Protein AF-A0A7W1XDL6-F1 (afdb_monomer_lite)

InterPro domains:
  IPR010390 ABC-2 transporter-like [PF06182] (2-166)

Sequence (174 aa):
MGNLIITGQLDTYLVQPKPVLLHVLISRMSVSALGDFIFSLIVFLFFGQHTWIGIVKFAGALLLSMLIFVFFSVCIQSLAFYVGNVEGLVGQELIVTFATYPTDIFRGLTKVLLFTVLPAGFISYLPLGLLREVQPLFFGAALGVTALLVCGGTALFYHGLKRYGSGNMMGMRK

Organism: NCBI:txid1329516

Radius of gyration: 18.35 Å; chains: 1; bounding box: 46×40×54 Å

Structure (mmCIF, N/CA/C/O backbone):
data_AF-A0A7W1XDL6-F1
#
_entry.id   AF-A0A7W1XDL6-F1
#
loop_
_atom_site.group_PDB
_atom_site.id
_atom_site.type_symbol
_atom_site.label_atom_id
_atom_site.label_alt_id
_atom_site.label_comp_id
_atom_site.label_asym_id
_atom_site.label_entity_id
_atom_site.label_seq_id
_atom_site.pdbx_PDB_ins_code
_atom_site.Cartn_x
_atom_site.Cartn_y
_atom_site.Cartn_z
_atom_site.occupancy
_atom_site.B_iso_or_equiv
_atom_site.auth_seq_id
_atom_site.auth_comp_id
_atom_site.auth_asym_id
_atom_site.auth_atom_id
_atom_site.pdbx_PDB_model_num
ATOM 1 N N . MET A 1 1 ? -0.103 -1.740 13.871 1.00 83.38 1 MET A N 1
ATOM 2 C CA . MET A 1 1 ? -1.562 -1.499 13.834 1.00 83.38 1 MET A CA 1
ATOM 3 C C . MET A 1 1 ? -2.322 -2.520 14.669 1.00 83.38 1 MET A C 1
ATOM 5 O O . MET A 1 1 ? -3.026 -2.081 15.562 1.00 83.38 1 MET A O 1
ATOM 9 N N . GLY A 1 2 ? -2.154 -3.834 14.460 1.00 80.62 2 GLY A N 1
ATOM 10 C CA . GLY A 1 2 ? -2.894 -4.865 15.218 1.00 80.62 2 GLY A CA 1
ATOM 11 C C . GLY A 1 2 ? -2.831 -4.694 16.744 1.00 80.62 2 GLY A C 1
ATOM 12 O O . GLY A 1 2 ? -3.859 -4.649 17.406 1.00 80.62 2 GLY A O 1
ATOM 13 N N . ASN A 1 3 ? -1.637 -4.457 17.293 1.00 81.38 3 ASN A N 1
ATOM 14 C CA . ASN A 1 3 ? -1.452 -4.217 18.728 1.00 81.38 3 ASN A CA 1
ATOM 15 C C . ASN A 1 3 ? -2.185 -2.946 19.237 1.00 81.38 3 ASN A C 1
ATOM 17 O O . ASN A 1 3 ? -2.776 -2.978 20.309 1.00 81.38 3 ASN A O 1
ATOM 21 N N . LEU A 1 4 ? -2.280 -1.865 18.442 1.00 83.56 4 LEU A N 1
ATOM 22 C CA . LEU A 1 4 ? -3.059 -0.663 18.815 1.00 83.56 4 LEU A CA 1
ATOM 23 C C . LEU A 1 4 ? -4.559 -0.958 18.950 1.00 83.56 4 LEU A C 1
ATOM 25 O O . LEU A 1 4 ? -5.232 -0.352 19.776 1.00 83.56 4 LEU A O 1
ATOM 29 N N . ILE A 1 5 ? -5.075 -1.877 18.128 1.00 84.12 5 ILE A N 1
ATOM 30 C CA . ILE A 1 5 ? -6.472 -2.324 18.185 1.00 84.12 5 ILE A CA 1
ATOM 31 C C . ILE A 1 5 ? -6.697 -3.134 19.466 1.00 84.12 5 ILE A C 1
ATOM 33 O O . ILE A 1 5 ? -7.663 -2.899 20.182 1.00 84.12 5 ILE A O 1
ATOM 37 N N . ILE A 1 6 ? -5.785 -4.060 19.773 1.00 81.38 6 ILE A N 1
ATOM 38 C CA . ILE A 1 6 ? -5.888 -4.961 20.931 1.00 81.38 6 ILE A CA 1
ATOM 39 C C . ILE A 1 6 ? -5.747 -4.194 22.255 1.00 81.38 6 ILE A C 1
ATOM 41 O O . ILE A 1 6 ? -6.456 -4.483 23.213 1.00 81.38 6 ILE A O 1
ATOM 45 N N . THR A 1 7 ? -4.850 -3.208 22.311 1.00 81.31 7 THR A N 1
ATOM 46 C CA . THR A 1 7 ? -4.569 -2.409 23.520 1.00 81.31 7 THR A CA 1
ATOM 47 C C . THR A 1 7 ? -5.507 -1.218 23.711 1.00 81.31 7 THR A C 1
ATOM 49 O O . THR A 1 7 ? -5.362 -0.486 24.687 1.00 81.31 7 THR A O 1
ATOM 52 N N . GLY A 1 8 ? -6.445 -0.983 22.790 1.00 81.56 8 GLY A N 1
ATOM 53 C CA . GLY A 1 8 ? -7.373 0.150 22.855 1.00 81.56 8 GLY A CA 1
ATOM 54 C C . GLY A 1 8 ? -6.760 1.514 22.501 1.00 81.56 8 GLY A C 1
ATOM 55 O O . GLY A 1 8 ? -7.435 2.539 22.524 1.00 81.56 8 GLY A O 1
ATOM 56 N N . GLN A 1 9 ? -5.478 1.563 22.128 1.00 84.50 9 GLN A N 1
ATOM 57 C CA . GLN A 1 9 ? -4.775 2.810 21.796 1.00 84.50 9 GLN A CA 1
ATOM 58 C C . GLN A 1 9 ? -5.216 3.427 20.458 1.00 84.50 9 GLN A C 1
ATOM 60 O O . GLN A 1 9 ? -4.807 4.539 20.115 1.00 84.50 9 GLN A O 1
ATOM 65 N N . LEU A 1 10 ? -6.056 2.729 19.686 1.00 85.88 10 LEU A N 1
ATOM 66 C CA . LEU A 1 10 ? -6.641 3.269 18.461 1.00 85.88 10 LEU A CA 1
ATOM 67 C C . LEU A 1 10 ? -7.519 4.508 18.732 1.00 85.88 10 LEU A C 1
ATOM 69 O O . LEU A 1 10 ? -7.626 5.372 17.860 1.00 85.88 10 LEU A O 1
ATOM 73 N N . ASP A 1 11 ? -8.067 4.646 19.943 1.00 84.69 11 ASP A N 1
ATOM 74 C CA . ASP A 1 11 ? -8.919 5.770 20.358 1.00 84.69 11 ASP A CA 1
ATOM 75 C C . ASP A 1 11 ? -8.217 7.124 20.196 1.00 84.69 11 ASP A C 1
ATOM 77 O O . ASP A 1 11 ? -8.813 8.089 19.715 1.00 84.69 11 ASP A O 1
ATOM 81 N N . THR A 1 12 ? -6.914 7.192 20.484 1.00 85.44 12 THR A N 1
ATOM 82 C CA . THR A 1 12 ? -6.110 8.418 20.339 1.00 85.44 12 THR A CA 1
ATOM 83 C C . THR A 1 12 ? -6.060 8.922 18.893 1.00 85.44 12 THR A C 1
ATOM 85 O O . THR A 1 12 ? -5.932 10.125 18.647 1.00 85.44 12 THR A O 1
ATOM 88 N N . TYR A 1 13 ? -6.183 8.014 17.922 1.00 86.50 13 TYR A N 1
ATOM 89 C CA . TYR A 1 13 ? -6.205 8.350 16.501 1.00 86.50 13 TYR A CA 1
ATOM 90 C C . TYR A 1 13 ? -7.603 8.768 16.025 1.00 86.50 13 TYR A C 1
ATOM 92 O O . TYR A 1 13 ? -7.693 9.522 15.057 1.00 86.50 13 TYR A O 1
ATOM 100 N N . LEU A 1 14 ? -8.672 8.325 16.698 1.00 86.69 14 LEU A N 1
ATOM 101 C CA . LEU A 1 14 ? -10.064 8.621 16.330 1.00 86.69 14 LEU A CA 1
ATOM 102 C C . LEU A 1 14 ? -10.507 10.040 16.698 1.00 86.69 14 LEU A C 1
ATOM 104 O O . LEU A 1 14 ? -11.388 10.589 16.043 1.00 86.69 14 LEU A O 1
ATOM 108 N N . VAL A 1 15 ? -9.888 10.644 17.714 1.00 87.00 15 VAL A N 1
ATOM 109 C CA . VAL A 1 15 ? -10.205 12.014 18.162 1.00 87.00 15 VAL A CA 1
ATOM 110 C C . VAL A 1 15 ? -9.690 13.076 17.178 1.00 87.00 15 VAL A C 1
ATOM 112 O O . VAL A 1 15 ? -10.126 14.225 17.198 1.00 87.00 15 VAL A O 1
ATOM 115 N N . GLN A 1 16 ? -8.764 12.714 16.289 1.00 85.44 16 GLN A N 1
ATOM 116 C CA . GLN A 1 16 ? -8.181 13.651 15.334 1.00 85.44 16 GLN A CA 1
ATOM 117 C C . GLN A 1 16 ? -9.007 13.696 14.038 1.00 85.44 16 GLN A C 1
ATOM 119 O O . GLN A 1 16 ? -9.364 12.640 13.516 1.00 85.44 16 GLN A O 1
ATOM 124 N N . PRO A 1 17 ? -9.247 14.881 13.440 1.00 84.94 17 PRO A N 1
ATOM 125 C CA . PRO A 1 17 ? -10.014 15.029 12.200 1.00 84.94 17 PRO A CA 1
ATOM 126 C C . PRO A 1 17 ? -9.168 14.655 10.967 1.00 84.94 17 PRO A C 1
ATOM 128 O O . PRO A 1 17 ? -9.015 15.435 10.028 1.00 84.94 17 PRO A O 1
ATOM 131 N N . LYS A 1 18 ? -8.549 13.472 10.987 1.00 87.56 18 LYS A N 1
ATOM 132 C CA . LYS A 1 18 ? -7.678 12.949 9.929 1.00 87.56 18 LYS A CA 1
ATOM 133 C C . LYS A 1 18 ? -8.129 11.542 9.531 1.00 87.56 18 LYS A C 1
ATOM 135 O O . LYS A 1 18 ? -8.641 10.808 10.376 1.00 87.56 18 LYS A O 1
ATOM 140 N N . PRO A 1 19 ? -7.902 11.111 8.277 1.00 88.56 19 PRO A N 1
ATOM 141 C CA . PRO A 1 19 ? -8.164 9.733 7.880 1.00 88.56 19 PRO A CA 1
ATOM 142 C C . PRO A 1 19 ? -7.362 8.753 8.750 1.00 88.56 19 PRO A C 1
ATOM 144 O O . PRO A 1 19 ? -6.133 8.714 8.685 1.00 88.56 19 PRO A O 1
ATOM 147 N N . VAL A 1 20 ? -8.067 7.961 9.564 1.00 91.00 20 VAL A N 1
ATOM 148 C CA . VAL A 1 20 ? -7.472 7.116 10.616 1.00 91.00 20 VAL A CA 1
ATOM 149 C C . VAL A 1 20 ? -6.447 6.137 10.048 1.00 91.00 20 VAL A C 1
ATOM 151 O O . VAL A 1 20 ? -5.334 6.059 10.558 1.00 91.00 20 VAL A O 1
ATOM 154 N N . LEU A 1 21 ? -6.792 5.431 8.964 1.00 90.44 21 LEU A N 1
ATOM 155 C CA . LEU A 1 21 ? -5.913 4.429 8.357 1.00 90.44 21 LEU A CA 1
ATOM 156 C C . LEU A 1 21 ? -4.579 5.046 7.920 1.00 90.44 21 LEU A C 1
ATOM 158 O O . LEU A 1 21 ? -3.516 4.570 8.305 1.00 90.44 21 LEU A O 1
ATOM 162 N N . LEU A 1 22 ? -4.638 6.141 7.162 1.00 88.75 22 LEU A N 1
ATOM 163 C CA . LEU A 1 22 ? -3.450 6.840 6.676 1.00 88.75 22 LEU A CA 1
ATOM 164 C C . LEU A 1 22 ? -2.620 7.381 7.844 1.00 88.75 22 LEU A C 1
ATOM 166 O O . LEU A 1 22 ? -1.402 7.219 7.863 1.00 88.75 22 LEU A O 1
ATOM 170 N N . HIS A 1 23 ? -3.273 7.974 8.844 1.00 90.00 23 HIS A N 1
ATOM 171 C CA . HIS A 1 23 ? -2.583 8.521 10.005 1.00 90.00 23 HIS A CA 1
ATOM 172 C C . HIS A 1 23 ? -1.846 7.434 10.804 1.00 90.00 23 HIS A C 1
ATOM 174 O O . HIS A 1 23 ? -0.686 7.625 11.168 1.00 90.00 23 HIS A O 1
ATOM 180 N N . VAL A 1 24 ? -2.473 6.272 11.011 1.00 90.50 24 VAL A N 1
ATOM 181 C CA . VAL A 1 24 ? -1.843 5.121 11.677 1.00 90.50 24 VAL A CA 1
ATOM 182 C C . VAL A 1 24 ? -0.671 4.577 10.858 1.00 90.50 24 VAL A C 1
ATOM 184 O O . VAL A 1 24 ? 0.380 4.291 11.431 1.00 90.50 24 VAL A O 1
ATOM 187 N N . LEU A 1 25 ? -0.824 4.453 9.535 1.00 89.75 25 LEU A N 1
ATOM 188 C CA . LEU A 1 25 ? 0.237 3.963 8.650 1.00 89.75 25 LEU A CA 1
ATOM 189 C C . LEU A 1 25 ? 1.474 4.865 8.685 1.00 89.75 25 LEU A C 1
ATOM 191 O O . LEU A 1 25 ? 2.581 4.364 8.865 1.00 89.75 25 LEU A O 1
ATOM 195 N N . ILE A 1 26 ? 1.290 6.184 8.584 1.00 87.88 26 ILE A N 1
ATOM 196 C CA . ILE A 1 26 ? 2.399 7.147 8.645 1.00 87.88 26 ILE A CA 1
ATOM 197 C C . ILE A 1 26 ? 3.029 7.161 10.040 1.00 87.88 26 ILE A C 1
ATOM 199 O O . ILE A 1 26 ? 4.247 7.080 10.169 1.00 87.88 26 ILE A O 1
ATOM 203 N N . SER A 1 27 ? 2.210 7.215 11.095 1.00 87.00 27 SER A N 1
ATOM 204 C CA . SER A 1 27 ? 2.688 7.278 12.482 1.00 87.00 27 SER A CA 1
ATOM 205 C C . SER A 1 27 ? 3.491 6.045 12.904 1.00 87.00 27 SER A C 1
ATOM 207 O O . SER A 1 27 ? 4.255 6.123 13.865 1.00 87.00 27 SER A O 1
ATOM 209 N N . ARG A 1 28 ? 3.291 4.902 12.239 1.00 84.06 28 ARG A N 1
ATOM 210 C CA . ARG A 1 28 ? 3.940 3.624 12.566 1.00 84.06 28 ARG A CA 1
ATOM 211 C C . ARG A 1 28 ? 4.881 3.136 11.468 1.00 84.06 28 ARG A C 1
ATOM 213 O O . ARG A 1 28 ? 5.273 1.970 11.497 1.00 84.06 28 ARG A O 1
ATOM 220 N N . MET A 1 29 ? 5.242 3.998 10.523 1.00 84.19 29 MET A N 1
ATOM 221 C CA . MET A 1 29 ? 6.273 3.688 9.542 1.00 84.19 29 MET A CA 1
ATOM 222 C C . MET A 1 29 ? 7.609 3.468 10.265 1.00 84.19 29 MET A C 1
ATOM 224 O O . MET A 1 29 ? 8.001 4.267 11.116 1.00 84.19 29 MET A O 1
ATOM 228 N N . SER A 1 30 ? 8.289 2.360 9.968 1.00 83.56 30 SER A N 1
ATOM 229 C CA . SER A 1 30 ? 9.574 2.046 10.591 1.00 83.56 30 SER A CA 1
ATOM 230 C C . SER A 1 30 ? 10.709 2.841 9.942 1.00 83.56 30 SER A C 1
ATOM 232 O O . SER A 1 30 ? 10.663 3.173 8.757 1.00 83.56 30 SER A O 1
ATOM 234 N N . VAL A 1 31 ? 11.767 3.104 10.713 1.00 85.25 31 VAL A N 1
ATOM 235 C CA . VAL A 1 31 ? 12.995 3.731 10.193 1.00 85.25 31 VAL A CA 1
ATOM 236 C C . VAL A 1 31 ? 13.652 2.841 9.133 1.00 85.25 31 VAL A C 1
ATOM 238 O O . VAL A 1 31 ? 14.168 3.352 8.146 1.00 85.25 31 VAL A O 1
ATOM 241 N N . SER A 1 32 ? 13.559 1.514 9.287 1.00 84.12 32 SER A N 1
ATOM 242 C CA . SER A 1 32 ? 14.050 0.559 8.286 1.00 84.12 32 SER A CA 1
ATOM 243 C C . SER A 1 32 ? 13.346 0.730 6.942 1.00 84.12 32 SER A C 1
ATOM 245 O O . SER A 1 32 ? 14.022 0.836 5.930 1.00 84.12 32 SER A O 1
ATOM 247 N N . ALA A 1 33 ? 12.012 0.853 6.922 1.00 83.44 33 ALA A N 1
ATOM 248 C CA . ALA A 1 33 ? 11.262 1.022 5.675 1.00 83.44 33 ALA A CA 1
ATOM 249 C C . ALA A 1 33 ? 11.622 2.332 4.949 1.00 83.44 33 ALA A C 1
ATOM 251 O O . ALA A 1 33 ? 11.691 2.370 3.722 1.00 83.44 33 ALA A O 1
ATOM 252 N N . LEU A 1 34 ? 11.888 3.404 5.705 1.00 87.38 34 LEU A N 1
ATOM 253 C CA . LEU A 1 34 ? 12.446 4.641 5.148 1.00 87.38 34 LEU A CA 1
ATOM 254 C C . LEU A 1 34 ? 13.851 4.423 4.575 1.00 87.38 34 LEU A C 1
ATOM 256 O O . LEU A 1 34 ? 14.149 4.922 3.491 1.00 87.38 34 LEU A O 1
ATOM 260 N N . GLY A 1 35 ? 14.693 3.673 5.287 1.00 89.25 35 GLY A N 1
ATOM 261 C CA . GLY A 1 35 ? 16.023 3.279 4.833 1.00 89.25 35 GLY A CA 1
ATOM 262 C C . GLY A 1 35 ? 15.978 2.512 3.513 1.00 89.25 35 GLY A C 1
ATOM 263 O O . GLY A 1 35 ? 16.673 2.897 2.580 1.00 89.25 35 GLY A O 1
ATOM 264 N N . ASP A 1 36 ? 15.106 1.510 3.397 1.00 86.88 36 ASP A N 1
ATOM 265 C CA . ASP A 1 36 ? 14.934 0.702 2.182 1.00 86.88 36 ASP A CA 1
ATOM 266 C C . ASP A 1 36 ? 14.465 1.555 0.996 1.00 86.88 36 ASP A C 1
ATOM 268 O O . ASP A 1 36 ? 14.974 1.426 -0.120 1.00 86.88 36 ASP A O 1
ATOM 272 N N . PHE A 1 37 ? 13.535 2.485 1.238 1.00 89.44 37 PHE A N 1
ATOM 273 C CA . PHE A 1 37 ? 13.070 3.424 0.220 1.00 89.44 37 PHE A CA 1
ATOM 274 C C . PHE A 1 37 ? 14.204 4.332 -0.277 1.00 89.44 37 PHE A C 1
ATOM 276 O O . PHE A 1 37 ? 14.443 4.416 -1.484 1.00 89.44 37 PHE A O 1
ATOM 283 N N . ILE A 1 38 ? 14.944 4.970 0.636 1.00 92.69 38 ILE A N 1
ATOM 284 C CA . ILE A 1 38 ? 16.082 5.836 0.289 1.00 92.69 38 ILE A CA 1
ATOM 285 C C . ILE A 1 38 ? 17.175 5.027 -0.416 1.00 92.69 38 ILE A C 1
ATOM 287 O O . ILE A 1 38 ? 17.708 5.464 -1.436 1.00 92.69 38 ILE A O 1
ATOM 291 N N . PHE A 1 39 ? 17.481 3.831 0.084 1.00 90.56 39 PHE A N 1
ATOM 292 C CA . PHE A 1 39 ? 18.462 2.933 -0.511 1.00 90.56 39 PHE A CA 1
ATOM 293 C C . PHE A 1 39 ? 18.079 2.559 -1.946 1.00 90.56 39 PHE A C 1
ATOM 295 O O . PHE A 1 39 ? 18.916 2.647 -2.843 1.00 90.56 39 PHE A O 1
ATOM 302 N N . SER A 1 40 ? 16.806 2.237 -2.199 1.00 89.50 40 SER A N 1
ATOM 303 C CA . SER A 1 40 ? 16.321 1.946 -3.554 1.00 89.50 40 SER A CA 1
ATOM 304 C C . SER A 1 40 ? 16.508 3.131 -4.512 1.00 89.50 40 SER A C 1
ATOM 306 O O . SER A 1 40 ? 16.905 2.938 -5.663 1.00 89.50 40 SER A O 1
ATOM 308 N N . LEU A 1 41 ? 16.295 4.361 -4.029 1.00 92.38 41 LEU A N 1
ATOM 309 C CA . LEU A 1 41 ? 16.495 5.580 -4.809 1.00 92.38 41 LEU A CA 1
ATOM 310 C C . LEU A 1 41 ? 17.978 5.799 -5.133 1.00 92.38 41 LEU A C 1
ATOM 312 O O . LEU A 1 41 ? 18.310 6.131 -6.269 1.00 92.38 41 LEU A O 1
ATOM 316 N N . ILE A 1 42 ? 18.867 5.572 -4.162 1.00 94.00 42 ILE A N 1
ATOM 317 C CA . ILE A 1 42 ? 20.320 5.652 -4.359 1.00 94.00 42 ILE A CA 1
ATOM 318 C C . ILE A 1 42 ? 20.766 4.618 -5.397 1.00 94.00 42 ILE A C 1
ATOM 320 O O . ILE A 1 42 ? 21.459 4.967 -6.349 1.00 94.00 42 ILE A O 1
ATOM 324 N N . VAL A 1 43 ? 20.333 3.360 -5.272 1.00 91.12 43 VAL A N 1
ATOM 325 C CA . VAL A 1 43 ? 20.672 2.304 -6.241 1.00 91.12 43 VAL A CA 1
ATOM 326 C C . VAL A 1 43 ? 20.201 2.680 -7.647 1.00 91.12 43 VAL A C 1
ATOM 328 O O . VAL A 1 43 ? 20.964 2.542 -8.604 1.00 91.12 43 VAL A O 1
ATOM 331 N N . PHE A 1 44 ? 18.986 3.212 -7.789 1.00 89.88 44 PHE A N 1
ATOM 332 C CA . PHE A 1 44 ? 18.495 3.688 -9.082 1.00 89.88 44 PHE A CA 1
ATOM 333 C C . PHE A 1 44 ? 19.287 4.888 -9.615 1.00 89.88 44 PHE A C 1
ATOM 335 O O . PHE A 1 44 ? 19.503 4.983 -10.819 1.00 89.88 44 PHE A O 1
ATOM 342 N N . LEU A 1 45 ? 19.756 5.786 -8.748 1.00 92.19 45 LEU A N 1
ATOM 343 C CA . LEU A 1 45 ? 20.571 6.928 -9.159 1.00 92.19 45 LEU A CA 1
ATOM 344 C C . LEU A 1 45 ? 2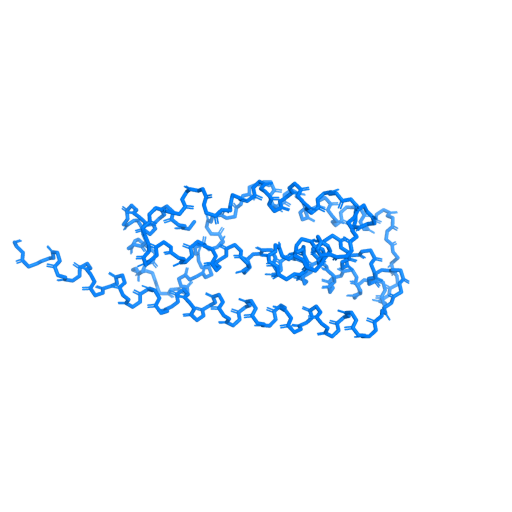1.928 6.502 -9.744 1.00 92.19 45 LEU A C 1
ATOM 346 O O . LEU A 1 45 ? 22.412 7.155 -10.658 1.00 92.19 45 LEU A O 1
ATOM 350 N N . PHE A 1 46 ? 22.532 5.426 -9.236 1.00 93.25 46 PHE A N 1
ATOM 351 C CA . PHE A 1 46 ? 23.838 4.954 -9.715 1.00 93.25 46 PHE A CA 1
ATOM 352 C C . PHE A 1 46 ? 23.751 3.939 -10.861 1.00 93.25 46 PHE A C 1
ATOM 354 O O . PHE A 1 46 ? 24.604 3.944 -11.745 1.00 93.25 46 PHE A O 1
ATOM 361 N N . PHE A 1 47 ? 22.750 3.055 -10.842 1.00 88.44 47 PHE A N 1
ATOM 362 C CA . PHE A 1 47 ? 22.666 1.904 -11.753 1.00 88.44 47 PHE A CA 1
ATOM 363 C C . PHE A 1 47 ? 21.412 1.903 -12.635 1.00 88.44 47 PHE A C 1
ATOM 365 O O . PHE A 1 47 ? 21.259 1.040 -13.501 1.00 88.44 47 PHE A O 1
ATOM 372 N N . GLY A 1 48 ? 20.481 2.824 -12.397 1.00 85.56 48 GLY A N 1
ATOM 373 C CA . GLY A 1 48 ? 19.208 2.886 -13.098 1.00 85.56 48 GLY A CA 1
ATOM 374 C C . GLY A 1 48 ? 19.308 3.501 -14.488 1.00 85.56 48 GLY A C 1
ATOM 375 O O . GLY A 1 48 ? 20.222 4.246 -14.831 1.00 85.56 48 GLY A O 1
ATOM 376 N N . GLN A 1 49 ? 18.304 3.216 -15.313 1.00 86.94 49 GLN A N 1
ATOM 377 C CA . GLN A 1 49 ? 18.183 3.833 -16.625 1.00 86.94 49 GLN A CA 1
ATOM 378 C C . GLN A 1 49 ? 17.546 5.226 -16.495 1.00 86.94 49 GLN A C 1
ATOM 380 O O . GLN A 1 49 ? 16.327 5.343 -16.369 1.00 86.94 49 GLN A O 1
ATOM 385 N N . HIS A 1 50 ? 18.342 6.292 -16.613 1.00 90.19 50 HIS A N 1
ATOM 386 C CA . HIS A 1 50 ? 17.886 7.691 -16.466 1.00 90.19 50 HIS A CA 1
ATOM 387 C C . HIS A 1 50 ? 17.073 8.254 -17.645 1.00 90.19 50 HIS A C 1
ATOM 389 O O . HIS A 1 50 ? 16.857 9.458 -17.754 1.00 90.19 50 HIS A O 1
ATOM 395 N N . THR A 1 51 ? 16.600 7.396 -18.545 1.00 92.31 51 THR A N 1
ATOM 396 C CA . THR A 1 51 ? 15.620 7.803 -19.560 1.00 92.31 51 THR A CA 1
ATOM 397 C C . THR A 1 51 ? 14.262 8.070 -18.910 1.00 92.31 51 THR A C 1
ATOM 399 O O . THR A 1 51 ? 13.923 7.436 -17.912 1.00 92.31 51 THR A O 1
ATOM 402 N N . TRP A 1 52 ? 13.440 8.935 -19.514 1.00 90.38 52 TRP A N 1
ATOM 403 C CA . TRP A 1 52 ? 12.080 9.213 -19.029 1.00 90.38 52 TRP A CA 1
ATOM 404 C C . TRP A 1 52 ? 11.260 7.931 -18.798 1.00 90.38 52 TRP A C 1
ATOM 406 O O . TRP A 1 52 ? 10.651 7.752 -17.748 1.00 90.38 52 TRP A O 1
ATOM 416 N N . ILE A 1 53 ? 11.325 6.987 -19.743 1.00 89.31 53 ILE A N 1
ATOM 417 C CA . ILE A 1 53 ? 10.656 5.683 -19.629 1.00 89.31 53 ILE A CA 1
ATOM 418 C C . ILE A 1 53 ? 11.219 4.852 -18.468 1.00 89.31 53 ILE A C 1
ATOM 420 O O . ILE A 1 53 ? 10.450 4.233 -17.736 1.00 89.31 53 ILE A O 1
ATOM 424 N N . GLY A 1 54 ? 12.541 4.834 -18.283 1.00 88.25 54 GLY A N 1
ATOM 425 C CA . GLY A 1 54 ? 13.192 4.110 -17.186 1.00 88.25 54 GLY A CA 1
ATOM 426 C C . GLY A 1 54 ? 12.780 4.633 -15.808 1.00 88.25 54 GLY A C 1
ATOM 427 O O . GLY A 1 54 ? 12.464 3.841 -14.922 1.00 88.25 54 GLY A O 1
ATOM 428 N N . ILE A 1 55 ? 12.678 5.957 -15.659 1.00 90.75 55 ILE A N 1
ATOM 429 C CA . ILE A 1 55 ? 12.209 6.610 -14.428 1.00 90.75 55 ILE A CA 1
ATOM 430 C C . ILE A 1 55 ? 10.750 6.246 -14.139 1.00 90.75 55 ILE A C 1
ATOM 432 O O . ILE A 1 55 ? 10.429 5.857 -13.017 1.00 90.75 55 ILE A O 1
ATOM 436 N N . VAL A 1 56 ? 9.868 6.315 -15.142 1.00 90.31 56 VAL A N 1
ATOM 437 C CA . VAL A 1 56 ? 8.449 5.951 -14.979 1.00 90.31 56 VAL A CA 1
ATOM 438 C C . VAL A 1 56 ? 8.296 4.476 -14.597 1.00 90.31 56 VAL A C 1
ATOM 440 O O . VAL A 1 56 ? 7.521 4.156 -13.695 1.00 90.31 56 VAL A O 1
ATOM 443 N N . LYS A 1 57 ? 9.061 3.575 -15.228 1.00 88.69 57 LYS A N 1
ATOM 444 C CA . LYS A 1 57 ? 9.077 2.144 -14.883 1.00 88.69 57 LYS A CA 1
ATOM 445 C C . LYS A 1 57 ? 9.534 1.913 -13.446 1.00 88.69 57 LYS A C 1
ATOM 447 O O . LYS A 1 57 ? 8.881 1.164 -12.724 1.00 88.69 57 LYS A O 1
ATOM 452 N N . PHE A 1 58 ? 10.621 2.564 -13.032 1.00 89.50 58 PHE A N 1
ATOM 453 C CA . PHE A 1 58 ? 11.141 2.460 -11.671 1.00 89.50 58 PHE A CA 1
ATOM 454 C C . PHE A 1 58 ? 10.130 2.969 -10.642 1.00 89.50 58 PHE A C 1
ATOM 456 O O . PHE A 1 58 ? 9.787 2.241 -9.714 1.00 89.50 58 PHE A O 1
ATOM 463 N N . ALA A 1 59 ? 9.597 4.177 -10.842 1.00 90.38 59 ALA A N 1
ATOM 464 C CA . ALA A 1 59 ? 8.612 4.772 -9.947 1.00 90.38 59 ALA A CA 1
ATOM 465 C C . ALA A 1 59 ? 7.343 3.912 -9.844 1.00 90.38 59 ALA A C 1
ATOM 467 O O . ALA A 1 59 ? 6.846 3.673 -8.744 1.00 90.38 59 ALA A O 1
ATOM 468 N N . GLY A 1 60 ? 6.847 3.397 -10.975 1.00 90.06 60 GLY A N 1
ATOM 469 C CA . GLY A 1 60 ? 5.691 2.504 -11.007 1.00 90.06 60 GLY A CA 1
ATOM 470 C C . GLY A 1 60 ? 5.945 1.187 -10.276 1.00 90.06 60 GLY A C 1
ATOM 471 O O . GLY A 1 60 ? 5.114 0.763 -9.476 1.00 90.06 60 GLY A O 1
ATOM 472 N N . ALA A 1 61 ? 7.100 0.560 -10.499 1.00 87.81 61 ALA A N 1
ATOM 473 C CA . ALA A 1 61 ? 7.445 -0.688 -9.829 1.00 87.81 61 ALA A CA 1
ATOM 474 C C . ALA A 1 61 ? 7.622 -0.505 -8.315 1.00 87.81 61 ALA A C 1
ATOM 476 O O . ALA A 1 61 ? 7.090 -1.295 -7.538 1.00 87.81 61 ALA A O 1
ATOM 477 N N . LEU A 1 62 ? 8.309 0.565 -7.902 1.00 89.44 62 LEU A N 1
ATOM 478 C CA . LEU A 1 62 ? 8.509 0.912 -6.497 1.00 89.44 62 LEU A CA 1
ATOM 479 C C . LEU A 1 62 ? 7.168 1.148 -5.790 1.00 89.44 62 LEU A C 1
ATOM 481 O O . LEU A 1 62 ? 6.914 0.578 -4.729 1.00 89.44 62 LEU A O 1
ATOM 485 N N . LEU A 1 63 ? 6.285 1.938 -6.408 1.00 90.38 63 LEU A N 1
ATOM 486 C CA . LEU A 1 63 ? 4.967 2.255 -5.865 1.00 90.38 63 LEU A CA 1
ATOM 487 C C . LEU A 1 63 ? 4.080 1.011 -5.752 1.00 90.38 63 LEU A C 1
ATOM 489 O O . LEU A 1 63 ? 3.449 0.805 -4.718 1.00 90.38 63 LEU A O 1
ATOM 493 N N . LEU A 1 64 ? 4.041 0.162 -6.780 1.00 89.69 64 LEU A N 1
ATOM 494 C CA . LEU A 1 64 ? 3.231 -1.057 -6.761 1.00 89.69 64 LEU A CA 1
ATOM 495 C C . LEU A 1 64 ? 3.731 -2.057 -5.712 1.00 89.69 64 LEU A C 1
ATOM 497 O O . LEU A 1 64 ? 2.927 -2.537 -4.914 1.00 89.69 64 LEU A O 1
ATOM 501 N N . SER A 1 65 ? 5.040 -2.321 -5.647 1.00 87.44 65 SER A N 1
ATOM 502 C CA . SER A 1 65 ? 5.607 -3.201 -4.616 1.00 87.44 65 SER A CA 1
ATOM 503 C C . SER A 1 65 ? 5.331 -2.671 -3.205 1.00 87.44 65 SER A C 1
ATOM 505 O O . SER A 1 65 ? 4.926 -3.440 -2.330 1.00 87.44 65 SER A O 1
ATOM 507 N N . MET A 1 66 ? 5.468 -1.356 -2.994 1.00 88.19 66 MET A N 1
ATOM 508 C CA . MET A 1 66 ? 5.147 -0.711 -1.718 1.00 88.19 66 MET A CA 1
ATOM 509 C C . MET A 1 66 ? 3.665 -0.878 -1.355 1.00 88.19 66 MET A C 1
ATOM 511 O O . MET A 1 66 ? 3.353 -1.289 -0.236 1.00 88.19 66 MET A O 1
ATOM 515 N N . LEU A 1 67 ? 2.744 -0.592 -2.282 1.00 90.81 67 LEU A N 1
ATOM 516 C CA . LEU A 1 67 ? 1.305 -0.703 -2.031 1.00 90.81 67 LEU A CA 1
ATOM 517 C C . LEU A 1 67 ? 0.887 -2.139 -1.716 1.00 90.81 67 LEU A C 1
ATOM 519 O O . LEU A 1 67 ? 0.142 -2.348 -0.759 1.00 90.81 67 LEU A O 1
ATOM 523 N N . ILE A 1 68 ? 1.384 -3.120 -2.473 1.00 88.38 68 ILE A N 1
ATOM 524 C CA . ILE A 1 68 ? 1.102 -4.539 -2.228 1.00 88.38 68 ILE A CA 1
ATOM 525 C C . ILE A 1 68 ? 1.549 -4.922 -0.814 1.00 88.38 68 ILE A C 1
ATOM 527 O O . ILE A 1 68 ? 0.751 -5.467 -0.050 1.00 88.38 68 ILE A O 1
ATOM 531 N N . PHE A 1 69 ? 2.785 -4.588 -0.432 1.00 85.62 69 PHE A N 1
ATOM 532 C CA . PHE A 1 69 ? 3.321 -4.917 0.890 1.00 85.62 69 PHE A CA 1
ATOM 533 C C . PHE A 1 69 ? 2.528 -4.257 2.031 1.00 85.62 69 PHE A C 1
ATOM 535 O O . PHE A 1 69 ? 2.137 -4.919 3.002 1.00 85.62 69 PHE A O 1
ATOM 542 N N . VAL A 1 70 ? 2.256 -2.954 1.908 1.00 89.06 70 VAL A N 1
ATOM 543 C CA . VAL A 1 70 ? 1.540 -2.180 2.931 1.00 89.06 70 VAL A CA 1
ATOM 544 C C . VAL A 1 70 ? 0.107 -2.679 3.079 1.00 89.06 70 VAL A C 1
ATOM 546 O O . VAL A 1 70 ? -0.319 -2.975 4.195 1.00 89.06 70 VAL A O 1
ATOM 549 N N . PHE A 1 71 ? -0.646 -2.815 1.988 1.00 90.44 71 PHE A N 1
ATOM 550 C CA . PHE A 1 71 ? -2.062 -3.174 2.078 1.00 90.44 71 PHE A CA 1
ATOM 551 C C . PHE A 1 71 ? -2.301 -4.648 2.392 1.00 90.44 71 PHE A C 1
ATOM 553 O O . PHE A 1 71 ? -3.278 -4.966 3.072 1.00 90.44 71 PHE A O 1
ATOM 560 N N . PHE A 1 72 ? -1.384 -5.540 2.018 1.00 87.75 72 PHE A N 1
ATOM 561 C CA . PHE A 1 72 ? -1.393 -6.903 2.542 1.00 87.75 72 PHE A CA 1
ATOM 562 C C . PHE A 1 72 ? -1.203 -6.915 4.068 1.00 87.75 72 PHE A C 1
ATOM 564 O O . PHE A 1 72 ? -1.988 -7.531 4.794 1.00 87.75 72 PHE A O 1
ATOM 571 N N . SER A 1 73 ? -0.241 -6.136 4.576 1.00 85.69 73 SER A N 1
ATOM 572 C CA . SER A 1 73 ? -0.030 -5.966 6.021 1.00 85.69 73 SER A CA 1
ATOM 573 C C . SER A 1 73 ? -1.245 -5.349 6.727 1.00 85.69 73 SER A C 1
ATOM 575 O O . SER A 1 73 ? -1.551 -5.731 7.858 1.00 85.69 73 SER A O 1
ATOM 577 N N . VAL A 1 74 ? -1.951 -4.411 6.081 1.00 90.06 74 VAL A N 1
ATOM 578 C CA . VAL A 1 74 ? -3.205 -3.824 6.591 1.00 90.06 74 VAL A CA 1
ATOM 579 C C . VAL A 1 74 ? -4.298 -4.878 6.692 1.00 90.06 74 VAL A C 1
ATOM 581 O O . VAL A 1 74 ? -4.996 -4.902 7.706 1.00 90.06 74 VAL A O 1
ATOM 584 N N . CYS A 1 75 ? -4.436 -5.753 5.692 1.00 89.06 75 CYS A N 1
ATOM 585 C CA . CYS A 1 75 ? -5.419 -6.834 5.715 1.00 89.06 75 CYS A CA 1
ATOM 586 C C . CYS A 1 75 ? -5.202 -7.728 6.940 1.00 89.06 75 CYS A C 1
ATOM 588 O O . CYS A 1 75 ? -6.101 -7.842 7.771 1.00 89.06 75 CYS A O 1
ATOM 590 N N . ILE A 1 76 ? -3.988 -8.267 7.106 1.00 85.25 76 ILE A N 1
ATOM 591 C CA . ILE A 1 76 ? -3.637 -9.147 8.235 1.00 85.25 76 ILE A CA 1
ATOM 592 C C . ILE A 1 76 ? -3.872 -8.441 9.572 1.00 85.25 76 ILE A C 1
ATOM 594 O O . ILE A 1 76 ? -4.523 -8.976 10.464 1.00 85.25 76 ILE A O 1
ATOM 598 N N . GLN A 1 77 ? -3.384 -7.210 9.723 1.00 86.00 77 GLN A N 1
ATOM 599 C CA . GLN A 1 77 ? -3.496 -6.497 10.995 1.00 86.00 77 GLN A CA 1
ATOM 600 C C . GLN A 1 77 ? -4.930 -6.058 11.315 1.00 86.00 77 GLN A C 1
ATOM 602 O O . GLN A 1 77 ? -5.259 -5.896 12.488 1.00 86.00 77 GLN A O 1
ATOM 607 N N . SER A 1 78 ? -5.791 -5.894 10.308 1.00 88.81 78 SER A N 1
ATOM 608 C CA . SER A 1 78 ? -7.211 -5.580 10.507 1.00 88.81 78 SER A CA 1
ATOM 609 C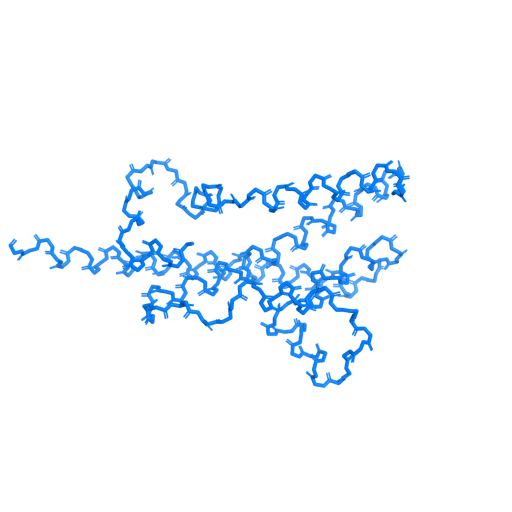 C . SER A 1 78 ? -8.020 -6.794 10.980 1.00 88.81 78 SER A C 1
ATOM 611 O O . SER A 1 78 ? -9.098 -6.610 11.542 1.00 88.81 78 SER A O 1
ATOM 613 N N . LEU A 1 79 ? -7.508 -8.029 10.854 1.00 86.06 79 LEU A N 1
ATOM 614 C CA . LEU A 1 79 ? -8.139 -9.201 11.485 1.00 86.06 79 LEU A CA 1
ATOM 615 C C . LEU A 1 79 ? -8.172 -9.082 13.017 1.00 86.06 79 LEU A C 1
ATOM 617 O O . LEU A 1 79 ? -9.027 -9.706 13.649 1.00 86.06 79 LEU A O 1
ATOM 621 N N . ALA A 1 80 ? -7.321 -8.235 13.610 1.00 86.38 80 ALA A N 1
ATOM 622 C CA . ALA A 1 80 ? -7.320 -7.967 15.047 1.00 86.38 80 ALA A CA 1
ATOM 623 C C . ALA A 1 80 ? -8.677 -7.459 15.556 1.00 86.38 80 ALA A C 1
ATOM 625 O O . ALA A 1 80 ? -9.059 -7.756 16.683 1.00 86.38 80 ALA A O 1
ATOM 626 N N . PHE A 1 81 ? -9.453 -6.772 14.705 1.00 85.19 81 PHE A N 1
ATOM 627 C CA . PHE A 1 81 ? -10.813 -6.334 15.033 1.00 85.19 81 PHE A CA 1
ATOM 628 C C . PHE A 1 81 ? -11.802 -7.488 15.275 1.00 85.19 81 PHE A C 1
ATOM 630 O O . PHE A 1 81 ? -12.856 -7.272 15.872 1.00 85.19 81 PHE A O 1
ATOM 637 N N . TYR A 1 82 ? -11.502 -8.695 14.786 1.00 83.62 82 TYR A N 1
ATOM 638 C CA . TYR A 1 82 ? -12.417 -9.841 14.805 1.00 83.62 82 TYR A CA 1
ATOM 639 C C . TYR A 1 82 ? -11.923 -10.963 15.713 1.00 83.62 82 TYR A C 1
ATOM 641 O O . TYR A 1 82 ? -12.719 -11.526 16.461 1.00 83.62 82 TYR A O 1
ATOM 649 N N . VAL A 1 83 ? -10.633 -11.294 15.623 1.00 79.81 83 VAL A N 1
ATOM 650 C CA . VAL A 1 83 ? -10.032 -12.465 16.284 1.00 79.81 83 VAL A CA 1
ATOM 651 C C . VAL A 1 83 ? -9.243 -12.068 17.542 1.00 79.81 83 VAL A C 1
ATOM 653 O O . VAL A 1 83 ? -8.926 -12.918 18.367 1.00 79.81 83 VAL A O 1
ATOM 656 N N . GLY A 1 84 ? -8.966 -10.774 17.743 1.00 76.19 84 GLY A N 1
ATOM 657 C CA . GLY A 1 84 ? -8.155 -10.292 18.860 1.00 76.19 84 GLY A CA 1
ATOM 658 C C . GLY A 1 84 ? -6.665 -10.392 18.548 1.00 76.19 84 GLY A C 1
ATOM 659 O O . GLY A 1 84 ? -6.183 -9.688 17.661 1.00 76.19 84 GLY A O 1
ATOM 660 N N . ASN A 1 85 ? -5.920 -11.226 19.282 1.00 70.81 85 ASN A N 1
ATOM 661 C CA . ASN A 1 85 ? -4.471 -11.293 19.111 1.00 70.81 85 ASN A CA 1
ATOM 662 C C . ASN A 1 85 ? -4.085 -11.855 17.732 1.00 70.81 85 ASN A C 1
ATOM 664 O O . ASN A 1 85 ? -4.322 -13.022 17.433 1.00 70.81 85 ASN A O 1
ATOM 668 N N . VAL A 1 86 ? -3.478 -11.004 16.904 1.00 69.00 86 VAL A N 1
ATOM 669 C CA . VAL A 1 86 ? -2.925 -11.360 15.588 1.00 69.00 86 VAL A CA 1
ATOM 670 C C . VAL A 1 86 ? -1.400 -11.467 15.597 1.00 69.00 86 VAL A C 1
ATOM 672 O O . VAL A 1 86 ? -0.798 -11.675 14.543 1.00 69.00 86 VAL A O 1
ATOM 675 N N . GLU A 1 87 ? -0.754 -11.330 16.758 1.00 62.75 87 GLU A N 1
ATOM 676 C CA . GLU A 1 87 ? 0.674 -11.602 16.916 1.00 62.75 87 GLU A CA 1
ATOM 677 C C . GLU A 1 87 ? 0.924 -13.087 16.595 1.00 62.75 87 GLU A C 1
ATOM 679 O O . GLU A 1 87 ? 0.568 -13.978 17.360 1.00 62.75 87 GLU A O 1
ATOM 684 N N . GLY A 1 88 ? 1.468 -13.354 15.400 1.00 57.19 88 GLY A N 1
ATOM 685 C CA . GLY A 1 88 ? 1.760 -14.703 14.894 1.00 57.19 88 GLY A CA 1
ATOM 686 C C . GLY A 1 88 ? 0.969 -15.139 13.652 1.00 57.19 88 GLY A C 1
ATOM 687 O O . GLY A 1 88 ? 1.350 -16.120 13.017 1.00 57.19 88 GLY A O 1
ATOM 688 N N . LEU A 1 89 ? -0.070 -14.405 13.233 1.00 60.28 89 LEU A N 1
ATOM 689 C CA . LEU A 1 89 ? -0.947 -14.749 12.094 1.00 60.28 89 LEU A CA 1
ATOM 690 C C . LEU A 1 89 ? -0.334 -14.413 10.709 1.00 60.28 89 LEU A C 1
ATOM 692 O O . LEU A 1 89 ? -1.032 -13.942 9.822 1.00 60.28 89 LEU A O 1
ATOM 696 N N . VAL A 1 90 ? 0.959 -14.719 10.510 1.00 58.56 90 VAL A N 1
ATOM 697 C CA . VAL A 1 90 ? 1.889 -14.224 9.461 1.00 58.56 90 VAL A CA 1
ATOM 698 C C . VAL A 1 90 ? 2.618 -12.957 9.921 1.00 58.56 90 VAL A C 1
ATOM 700 O O . VAL A 1 90 ? 2.145 -11.834 9.764 1.00 58.56 90 VAL A O 1
ATOM 703 N N . GLY A 1 91 ? 3.798 -13.142 10.522 1.00 63.47 91 GLY A N 1
ATOM 704 C CA . GLY A 1 91 ? 4.688 -12.037 10.882 1.00 63.47 91 GLY A CA 1
ATOM 705 C C . GLY A 1 91 ? 5.243 -11.339 9.639 1.00 63.47 91 GLY A C 1
ATOM 706 O O . GLY A 1 91 ? 5.490 -11.991 8.624 1.00 63.47 91 GLY A O 1
ATOM 707 N N . GLN A 1 92 ? 5.478 -10.025 9.727 1.00 65.50 92 GLN A N 1
ATOM 708 C CA . GLN A 1 92 ? 6.145 -9.255 8.664 1.00 65.50 92 GLN A CA 1
ATOM 709 C C . GLN A 1 92 ? 7.455 -9.925 8.216 1.00 65.50 92 GLN A C 1
ATOM 711 O O . GLN A 1 92 ? 7.736 -9.987 7.023 1.00 65.50 92 GLN A O 1
ATOM 716 N N . GLU A 1 93 ? 8.168 -10.539 9.160 1.00 68.12 93 GLU A N 1
ATOM 717 C CA . GLU A 1 93 ? 9.378 -11.337 8.940 1.00 68.12 93 GLU A CA 1
ATOM 718 C C . GLU A 1 93 ? 9.195 -12.476 7.928 1.00 68.12 93 GLU A C 1
ATOM 720 O O . GLU A 1 93 ? 10.074 -12.718 7.103 1.00 68.12 93 GLU A O 1
ATOM 725 N N . LEU A 1 94 ? 8.047 -13.166 7.934 1.00 69.12 94 LEU A N 1
ATOM 726 C CA . LEU A 1 94 ? 7.789 -14.272 7.008 1.00 69.12 94 LEU A CA 1
ATOM 727 C C . LEU A 1 94 ? 7.670 -13.751 5.569 1.00 69.12 94 LEU A C 1
ATOM 729 O O . LEU A 1 94 ? 8.232 -14.334 4.645 1.00 69.12 94 LEU A O 1
ATOM 733 N N . ILE A 1 95 ? 6.984 -12.619 5.387 1.00 70.44 95 ILE A N 1
ATOM 734 C CA . ILE A 1 95 ? 6.821 -11.963 4.083 1.00 70.44 95 ILE A CA 1
ATOM 735 C C . ILE A 1 95 ? 8.178 -11.487 3.566 1.00 70.44 95 ILE A C 1
ATOM 737 O O . ILE A 1 95 ? 8.520 -11.766 2.419 1.00 70.44 95 ILE A O 1
ATOM 741 N N . VAL A 1 96 ? 8.960 -10.810 4.413 1.00 69.56 96 VAL A N 1
ATOM 742 C CA . VAL A 1 96 ? 10.301 -10.312 4.066 1.00 69.56 96 VAL A CA 1
ATOM 743 C C . VAL A 1 96 ? 11.232 -11.469 3.702 1.00 69.56 96 VAL A C 1
ATOM 745 O O . VAL A 1 96 ? 11.919 -11.410 2.681 1.00 69.56 96 VAL A O 1
ATOM 748 N N . THR A 1 97 ? 11.194 -12.559 4.470 1.00 71.38 97 THR A N 1
ATOM 749 C CA . THR A 1 97 ? 11.975 -13.769 4.188 1.00 71.38 97 THR A CA 1
ATOM 750 C C . THR A 1 97 ? 11.643 -14.306 2.799 1.00 71.38 97 THR A C 1
ATOM 752 O O . THR A 1 97 ? 12.530 -14.420 1.956 1.00 71.38 97 THR A O 1
ATOM 755 N N . PHE A 1 98 ? 10.366 -14.567 2.510 1.00 70.25 98 PHE A N 1
ATOM 756 C CA . PHE A 1 98 ? 9.957 -15.098 1.208 1.00 70.25 98 PHE A CA 1
ATOM 757 C C . PHE A 1 98 ? 10.172 -14.121 0.048 1.00 70.25 98 PHE A C 1
ATOM 759 O O . PHE A 1 98 ? 10.434 -14.571 -1.066 1.00 70.25 98 PHE A O 1
ATOM 766 N N . ALA A 1 99 ? 10.103 -12.812 0.292 1.00 70.56 99 ALA A N 1
ATOM 767 C CA . ALA A 1 99 ? 10.378 -11.796 -0.719 1.00 70.56 99 ALA A CA 1
ATOM 768 C C . ALA A 1 99 ? 11.880 -11.671 -1.043 1.00 70.56 99 ALA A C 1
ATOM 770 O O . ALA A 1 99 ? 12.248 -11.239 -2.133 1.00 70.56 99 ALA A O 1
ATOM 771 N N . THR A 1 100 ? 12.770 -12.071 -0.136 1.00 72.12 100 THR A N 1
ATOM 772 C CA . THR A 1 100 ? 14.220 -11.997 -0.379 1.00 72.12 100 THR A CA 1
ATOM 773 C C . THR A 1 100 ? 14.735 -13.204 -1.175 1.00 72.12 100 THR A C 1
ATOM 775 O O . THR A 1 100 ? 15.793 -13.138 -1.800 1.00 72.12 100 THR A O 1
ATOM 778 N N . TYR A 1 101 ? 13.979 -14.307 -1.212 1.00 65.75 101 TYR A N 1
ATOM 779 C CA . TYR A 1 101 ? 14.352 -15.491 -1.982 1.00 65.75 101 TYR A CA 1
ATOM 780 C C . TYR A 1 101 ? 14.019 -15.352 -3.481 1.00 65.75 101 TYR A C 1
ATOM 782 O O . TYR A 1 101 ? 12.920 -14.915 -3.836 1.00 65.75 101 TYR A O 1
ATOM 790 N N . PRO A 1 102 ? 14.928 -15.769 -4.388 1.00 60.78 102 PRO A N 1
ATOM 791 C CA . PRO A 1 102 ? 14.700 -15.665 -5.824 1.00 60.78 102 PRO A CA 1
ATOM 792 C C . PRO A 1 102 ? 13.473 -16.472 -6.253 1.00 60.78 102 PRO A C 1
ATOM 794 O O . PRO A 1 102 ? 13.329 -17.642 -5.923 1.00 60.78 102 PRO A O 1
ATOM 797 N N . THR A 1 103 ? 12.585 -15.874 -7.044 1.00 64.25 103 THR A N 1
ATOM 798 C CA . THR A 1 103 ? 11.324 -16.540 -7.427 1.00 64.25 103 THR A CA 1
ATOM 799 C C . THR A 1 103 ? 11.515 -17.844 -8.220 1.00 64.25 103 THR A C 1
ATOM 801 O O . THR A 1 103 ? 10.622 -18.692 -8.220 1.00 64.25 103 THR A O 1
ATOM 804 N N . ASP A 1 104 ? 12.686 -18.042 -8.835 1.00 63.94 104 ASP A N 1
ATOM 805 C CA . ASP A 1 104 ? 13.041 -19.228 -9.626 1.00 63.94 104 ASP A CA 1
ATOM 806 C C . ASP A 1 104 ? 13.237 -20.508 -8.799 1.00 63.94 104 ASP A C 1
ATOM 808 O O . ASP A 1 104 ? 13.136 -21.610 -9.348 1.00 63.94 104 ASP A O 1
ATOM 812 N N . ILE A 1 105 ? 13.462 -20.400 -7.481 1.00 65.19 105 ILE A N 1
ATOM 813 C CA . ILE A 1 105 ? 13.530 -21.588 -6.611 1.00 65.19 105 ILE A CA 1
ATOM 814 C C . ILE A 1 105 ? 12.146 -22.188 -6.319 1.00 65.19 105 ILE A C 1
ATOM 816 O O . ILE A 1 105 ? 12.051 -23.338 -5.889 1.00 65.19 105 ILE A O 1
ATOM 820 N N . PHE A 1 106 ? 11.060 -21.459 -6.597 1.00 64.50 106 PHE A N 1
ATOM 821 C CA . PHE A 1 106 ? 9.697 -21.918 -6.337 1.00 64.50 106 PHE A CA 1
ATOM 822 C C . PHE A 1 106 ? 9.049 -22.495 -7.606 1.00 64.50 106 PHE A C 1
ATOM 824 O O . PHE A 1 106 ? 8.980 -21.845 -8.651 1.00 64.50 106 PHE A O 1
ATOM 831 N N . ARG A 1 107 ? 8.538 -23.733 -7.526 1.00 70.19 107 ARG A N 1
ATOM 832 C CA . ARG A 1 107 ? 7.941 -24.474 -8.655 1.00 70.19 107 ARG A CA 1
ATOM 833 C C . ARG A 1 107 ? 6.522 -24.955 -8.337 1.00 70.19 107 ARG A C 1
ATOM 835 O O . ARG A 1 107 ? 6.244 -25.422 -7.236 1.00 70.19 107 ARG A O 1
ATOM 842 N N . GLY A 1 108 ? 5.630 -24.891 -9.329 1.00 75.06 108 GLY A N 1
ATOM 843 C CA . GLY A 1 108 ? 4.269 -25.434 -9.239 1.00 75.06 108 GLY A CA 1
ATOM 844 C C . GLY A 1 108 ? 3.423 -24.773 -8.143 1.00 75.06 108 GLY A C 1
ATOM 845 O O . GLY A 1 108 ? 3.238 -23.557 -8.144 1.00 75.06 108 GLY A O 1
ATOM 846 N N . LEU A 1 109 ? 2.922 -25.581 -7.204 1.00 67.81 109 LEU A N 1
ATOM 847 C CA . LEU A 1 109 ? 2.040 -25.163 -6.104 1.00 67.81 109 LEU A CA 1
ATOM 848 C C . LEU A 1 109 ? 2.654 -24.089 -5.194 1.00 67.81 109 LEU A C 1
ATOM 850 O O . LEU A 1 109 ? 1.950 -23.169 -4.787 1.00 67.81 109 LEU A O 1
ATOM 854 N N . THR A 1 110 ? 3.959 -24.153 -4.911 1.00 65.19 110 THR A N 1
ATOM 855 C CA . THR A 1 110 ? 4.624 -23.154 -4.052 1.00 65.19 110 THR A CA 1
ATOM 856 C C . THR A 1 110 ? 4.683 -21.784 -4.718 1.00 65.19 110 THR A C 1
ATOM 858 O O . THR A 1 110 ? 4.496 -20.769 -4.052 1.00 65.19 110 THR A O 1
ATOM 861 N N . LYS A 1 111 ? 4.847 -21.748 -6.047 1.00 67.94 111 LYS A N 1
ATOM 862 C CA . LYS A 1 111 ? 4.784 -20.510 -6.830 1.00 67.94 111 LYS A CA 1
ATOM 863 C C . LYS A 1 111 ? 3.373 -19.924 -6.805 1.00 67.94 111 LYS A C 1
ATOM 865 O O . LYS A 1 111 ? 3.226 -18.737 -6.555 1.00 67.94 111 LYS A O 1
ATOM 870 N N . VAL A 1 112 ? 2.335 -20.745 -6.976 1.00 67.25 112 VAL A N 1
ATOM 871 C CA . VAL A 1 112 ? 0.944 -20.271 -6.849 1.00 67.25 112 VAL A CA 1
ATOM 872 C C . VAL A 1 112 ? 0.716 -19.669 -5.462 1.00 67.25 112 VAL A C 1
ATOM 874 O O . VAL A 1 112 ? 0.323 -18.512 -5.377 1.00 67.25 112 VAL A O 1
ATOM 877 N N . LEU A 1 113 ? 1.076 -20.381 -4.390 1.00 69.81 113 LEU A N 1
ATOM 878 C CA . LEU A 1 113 ? 0.934 -19.888 -3.015 1.00 69.81 113 LEU A CA 1
ATOM 879 C C . LEU A 1 113 ? 1.689 -18.571 -2.762 1.00 69.81 113 LEU A C 1
ATOM 881 O O . LEU A 1 113 ? 1.166 -17.689 -2.087 1.00 69.81 113 LEU A O 1
ATOM 885 N N . LEU A 1 114 ? 2.886 -18.391 -3.321 1.00 68.12 114 LEU A N 1
ATOM 886 C CA . LEU A 1 114 ? 3.660 -17.152 -3.170 1.00 68.12 114 LEU A CA 1
ATOM 887 C C . LEU A 1 114 ? 3.058 -15.948 -3.888 1.00 68.12 114 LEU A C 1
ATOM 889 O O . LEU A 1 114 ? 3.200 -14.820 -3.416 1.00 68.12 114 LEU A O 1
ATOM 893 N N . PHE A 1 115 ? 2.414 -16.181 -5.029 1.00 64.38 115 PHE A N 1
ATOM 894 C CA . PHE A 1 115 ? 1.761 -15.129 -5.798 1.00 64.38 115 PHE A CA 1
ATOM 895 C C . PHE A 1 115 ? 0.314 -14.880 -5.339 1.00 64.38 115 PHE A C 1
ATOM 897 O O . PHE A 1 115 ? -0.204 -13.797 -5.590 1.00 64.38 115 PHE A O 1
ATOM 904 N N . THR A 1 116 ? -0.332 -15.817 -4.634 1.00 65.62 116 THR A N 1
ATOM 905 C CA . THR A 1 116 ? -1.720 -15.656 -4.160 1.00 65.62 116 THR A CA 1
ATOM 906 C C . THR A 1 116 ? -1.839 -15.389 -2.658 1.00 65.62 116 THR A C 1
ATOM 908 O O . THR A 1 116 ? -2.591 -14.502 -2.267 1.00 65.62 116 THR A O 1
ATOM 911 N N . VAL A 1 117 ? -1.131 -16.142 -1.810 1.00 65.75 117 VAL A N 1
ATOM 912 C CA . VAL A 1 117 ? -1.299 -16.117 -0.342 1.00 65.75 117 VAL A CA 1
ATOM 913 C C . VAL A 1 117 ? -0.363 -15.118 0.337 1.00 65.75 117 VAL A C 1
ATOM 915 O O . VAL A 1 117 ? -0.784 -14.448 1.274 1.00 65.75 117 VAL A O 1
ATOM 918 N N . LEU A 1 118 ? 0.890 -15.001 -0.115 1.00 65.56 118 LEU A N 1
ATOM 919 C CA . LEU A 1 118 ? 1.925 -14.172 0.534 1.00 65.56 118 LEU A CA 1
ATOM 920 C C . LEU A 1 118 ? 2.285 -12.871 -0.206 1.00 65.56 118 LEU A C 1
ATOM 922 O O . LEU A 1 118 ? 3.133 -12.123 0.277 1.00 65.56 118 LEU A O 1
ATOM 926 N N . PRO A 1 119 ? 1.617 -12.560 -1.326 1.00 68.31 119 PRO A N 1
ATOM 927 C CA . PRO A 1 119 ? 2.080 -11.713 -2.446 1.00 68.31 119 PRO A CA 1
ATOM 928 C C . PRO A 1 119 ? 3.592 -11.508 -2.691 1.00 68.31 119 PRO A C 1
ATOM 930 O O . PRO A 1 119 ? 3.962 -10.633 -3.476 1.00 68.31 119 PRO A O 1
ATOM 933 N N . ALA A 1 120 ? 4.484 -12.283 -2.071 1.00 69.19 120 ALA A N 1
ATOM 934 C CA . ALA A 1 120 ? 5.923 -12.041 -2.069 1.00 69.19 120 ALA A CA 1
ATOM 935 C C . ALA A 1 120 ? 6.515 -12.135 -3.478 1.00 69.19 120 ALA A C 1
ATOM 937 O O . ALA A 1 120 ? 7.381 -11.346 -3.840 1.00 69.19 120 ALA A O 1
ATOM 938 N N . GLY A 1 121 ? 5.963 -13.022 -4.315 1.00 67.31 121 GLY A N 1
ATOM 939 C CA . GLY A 1 121 ? 6.359 -13.131 -5.716 1.00 67.31 121 GLY A CA 1
ATOM 940 C C . GLY A 1 121 ? 6.157 -11.831 -6.500 1.00 67.31 121 GLY A C 1
ATOM 941 O O . GLY A 1 121 ? 7.002 -11.480 -7.320 1.00 67.31 121 GLY A O 1
ATOM 942 N N . PHE A 1 122 ? 5.087 -11.079 -6.222 1.00 70.75 122 PHE A N 1
ATOM 943 C CA . PHE A 1 122 ? 4.880 -9.772 -6.842 1.00 70.75 122 PHE A CA 1
ATOM 944 C C . PHE A 1 122 ? 5.891 -8.754 -6.321 1.00 70.75 122 PHE A C 1
ATOM 946 O O . PHE A 1 122 ? 6.525 -8.092 -7.131 1.00 70.75 122 PHE A O 1
ATOM 953 N N . ILE A 1 123 ? 6.101 -8.675 -5.006 1.00 72.44 123 ILE A N 1
ATOM 954 C CA . ILE A 1 123 ? 7.000 -7.689 -4.382 1.00 72.44 123 ILE A CA 1
ATOM 955 C C . ILE A 1 123 ? 8.426 -7.791 -4.947 1.00 72.44 123 ILE A C 1
ATOM 957 O O . ILE A 1 123 ? 9.016 -6.762 -5.284 1.00 72.44 123 ILE A O 1
ATOM 961 N N . SER A 1 124 ? 8.946 -9.011 -5.108 1.00 71.81 124 SER A N 1
ATOM 962 C CA . SER A 1 124 ? 10.315 -9.261 -5.580 1.00 71.81 124 SER A CA 1
ATOM 963 C C . SER A 1 124 ? 10.457 -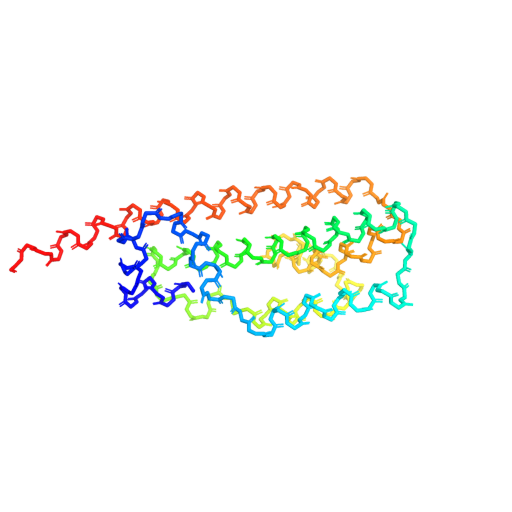9.206 -7.098 1.00 71.81 124 SER A C 1
ATOM 965 O O . SER A 1 124 ? 11.476 -8.747 -7.613 1.00 71.81 124 SER A O 1
ATOM 967 N N . TYR A 1 125 ? 9.455 -9.694 -7.836 1.00 72.00 125 TYR A N 1
A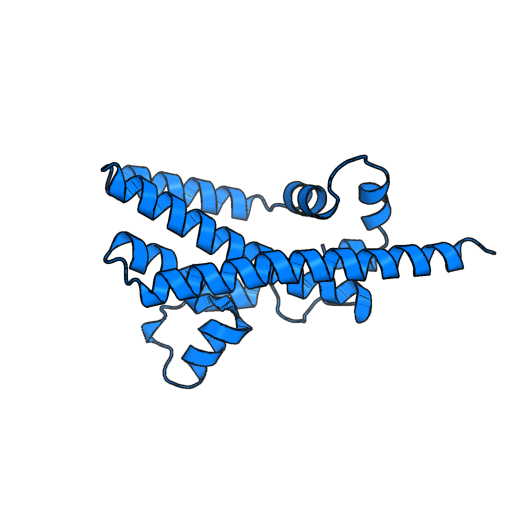TOM 968 C CA . TYR A 1 125 ? 9.544 -9.803 -9.292 1.00 72.00 125 TYR A CA 1
ATOM 969 C C . TYR A 1 125 ? 9.125 -8.517 -10.012 1.00 72.00 125 TYR A C 1
ATOM 971 O O . TYR A 1 125 ? 9.635 -8.255 -11.098 1.00 72.00 125 TYR A O 1
ATOM 979 N N . LEU A 1 126 ? 8.248 -7.686 -9.430 1.00 73.50 126 LEU A N 1
ATOM 980 C CA . LEU A 1 126 ? 7.802 -6.433 -10.056 1.00 73.50 126 LEU A CA 1
ATOM 981 C C . LEU A 1 126 ? 8.957 -5.507 -10.450 1.00 73.50 126 LEU A C 1
ATOM 983 O O . LEU A 1 126 ? 9.000 -5.121 -11.619 1.00 73.50 126 LEU A O 1
ATOM 987 N N . PRO A 1 127 ? 9.891 -5.156 -9.541 1.00 68.06 127 PRO A N 1
ATOM 988 C CA . PRO A 1 127 ? 10.982 -4.239 -9.859 1.00 68.06 127 PRO A CA 1
ATOM 989 C C . PRO A 1 127 ? 11.853 -4.775 -10.990 1.00 68.06 127 PRO A C 1
ATOM 991 O O . PRO A 1 127 ? 12.164 -4.054 -11.932 1.00 68.06 127 PRO A O 1
ATOM 994 N N . LEU A 1 128 ? 12.179 -6.067 -10.947 1.00 70.69 128 LEU A N 1
ATOM 995 C CA . LEU A 1 128 ? 13.039 -6.709 -11.937 1.00 70.69 128 LEU A CA 1
ATOM 996 C C . LEU A 1 128 ? 12.344 -6.855 -13.297 1.00 70.69 128 LEU A C 1
ATOM 998 O O . LEU A 1 128 ? 12.938 -6.548 -14.330 1.00 70.69 128 LEU A O 1
ATOM 1002 N N . GLY A 1 129 ? 11.084 -7.289 -13.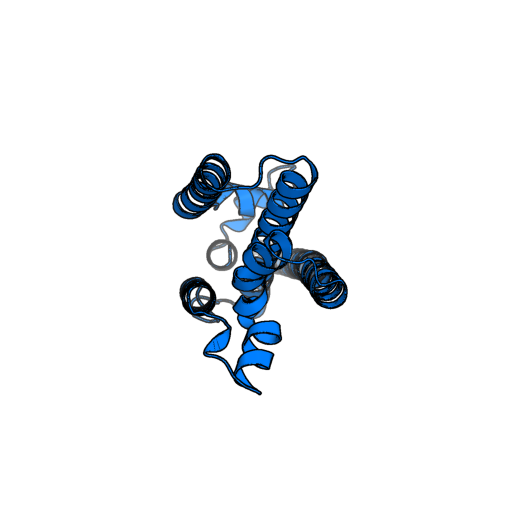301 1.00 69.19 129 GLY A N 1
ATOM 1003 C CA . GLY A 1 129 ? 10.291 -7.495 -14.509 1.00 69.19 129 GLY A CA 1
ATOM 1004 C C . GLY A 1 129 ? 10.021 -6.187 -15.247 1.00 69.19 129 GLY A C 1
ATOM 1005 O O . GLY A 1 129 ? 10.341 -6.075 -16.425 1.00 69.19 129 GLY A O 1
ATOM 1006 N N . LEU A 1 130 ? 9.511 -5.161 -14.555 1.00 70.75 130 LEU A N 1
ATOM 1007 C CA . LEU A 1 130 ? 9.188 -3.868 -15.178 1.00 70.75 130 LEU A CA 1
ATOM 1008 C C . LEU A 1 130 ? 10.413 -3.135 -15.726 1.00 70.75 130 LEU A C 1
ATOM 1010 O O . LEU A 1 130 ? 10.314 -2.492 -16.776 1.00 70.75 130 LEU A O 1
ATOM 1014 N N . LEU A 1 131 ? 11.550 -3.220 -15.029 1.00 71.38 131 LEU A N 1
ATOM 1015 C CA . LEU A 1 131 ? 12.786 -2.577 -15.470 1.00 71.38 131 LEU A CA 1
ATOM 1016 C C . LEU A 1 131 ? 13.399 -3.281 -16.684 1.00 71.38 131 LEU A C 1
ATOM 1018 O O . LEU A 1 131 ? 13.922 -2.598 -17.563 1.00 71.38 131 LEU A O 1
ATOM 1022 N N . ARG A 1 132 ? 13.297 -4.613 -16.767 1.00 75.62 132 ARG A N 1
ATOM 1023 C CA . ARG A 1 132 ? 13.875 -5.398 -17.865 1.00 75.62 132 ARG A CA 1
ATOM 1024 C C . ARG A 1 132 ? 12.960 -5.414 -19.090 1.00 75.62 132 ARG A C 1
ATOM 1026 O O . ARG A 1 132 ? 13.294 -4.816 -20.108 1.00 75.62 132 ARG A O 1
ATOM 1033 N N . GLU A 1 133 ? 11.780 -6.020 -18.974 1.00 76.69 133 GLU A N 1
ATOM 1034 C CA . GLU A 1 133 ? 10.793 -6.132 -20.053 1.00 76.69 133 GLU A CA 1
ATOM 1035 C C . GLU A 1 133 ? 9.371 -6.122 -19.485 1.00 76.69 133 GLU A C 1
ATOM 1037 O O . GLU A 1 133 ? 8.964 -7.006 -18.730 1.00 76.69 133 GLU A O 1
ATOM 1042 N N . VAL A 1 134 ? 8.579 -5.123 -19.881 1.00 73.88 134 VAL A N 1
ATOM 1043 C CA . VAL A 1 134 ? 7.199 -4.995 -19.404 1.00 73.88 134 VAL A CA 1
ATOM 1044 C C . VAL A 1 134 ? 6.342 -6.060 -20.072 1.00 73.88 134 VAL A C 1
ATOM 1046 O O . VAL A 1 134 ? 5.944 -5.920 -21.225 1.00 73.88 134 VAL A O 1
ATOM 1049 N N . GLN A 1 135 ? 6.023 -7.111 -19.325 1.00 80.81 135 GLN A N 1
ATOM 1050 C CA . GLN A 1 135 ? 5.043 -8.110 -19.732 1.00 80.81 135 GLN A CA 1
ATOM 1051 C C . GLN A 1 135 ? 3.630 -7.593 -19.409 1.00 80.81 135 GLN A C 1
ATOM 1053 O O . GLN A 1 135 ? 3.296 -7.461 -18.226 1.00 80.81 135 GLN A O 1
ATOM 1058 N N . PRO A 1 136 ? 2.771 -7.318 -20.412 1.00 81.00 136 PRO A N 1
ATOM 1059 C CA . PRO A 1 136 ? 1.475 -6.672 -20.184 1.00 81.00 136 PRO A CA 1
ATOM 1060 C C . PRO A 1 136 ? 0.554 -7.470 -19.258 1.00 81.00 136 PRO A C 1
ATOM 1062 O O . PRO A 1 136 ? -0.114 -6.895 -18.404 1.00 81.00 136 PRO A O 1
ATOM 1065 N N . LEU A 1 137 ? 0.561 -8.801 -19.389 1.00 82.50 137 LEU A N 1
ATOM 1066 C CA . LEU A 1 137 ? -0.250 -9.691 -18.558 1.00 82.50 137 LEU A CA 1
ATOM 1067 C C . LEU A 1 137 ? 0.173 -9.634 -17.085 1.00 82.50 137 LEU A C 1
ATOM 1069 O O . LEU A 1 137 ? -0.673 -9.504 -16.204 1.00 82.50 137 LEU A O 1
ATOM 1073 N N . PHE A 1 138 ? 1.481 -9.696 -16.818 1.00 79.50 138 PHE A N 1
ATOM 1074 C CA . PHE A 1 138 ? 2.012 -9.625 -15.458 1.00 79.50 138 PHE A CA 1
ATOM 1075 C C . PHE A 1 138 ? 1.743 -8.258 -14.825 1.00 79.50 138 PHE A C 1
ATOM 1077 O O . PHE A 1 138 ? 1.318 -8.177 -13.674 1.00 79.50 138 PHE A O 1
ATOM 1084 N N . PHE A 1 139 ? 1.929 -7.182 -15.593 1.00 83.44 139 PHE A N 1
ATOM 1085 C CA . PHE A 1 139 ? 1.645 -5.828 -15.133 1.00 83.44 139 PHE A CA 1
ATOM 1086 C C . PHE A 1 139 ? 0.152 -5.615 -14.834 1.00 83.44 139 PHE A C 1
ATOM 1088 O O . PHE A 1 139 ? -0.197 -5.074 -13.786 1.00 83.44 139 PHE A O 1
ATOM 1095 N N . GLY A 1 140 ? -0.736 -6.101 -15.707 1.00 85.88 140 GLY A N 1
ATOM 1096 C CA . GLY A 1 140 ? -2.181 -6.075 -15.477 1.00 85.88 140 GLY A CA 1
ATOM 1097 C C . GLY A 1 140 ? -2.592 -6.865 -14.231 1.00 85.88 140 GLY A C 1
ATOM 1098 O O . GLY A 1 140 ? -3.387 -6.378 -13.428 1.00 85.88 140 GLY A O 1
ATOM 1099 N N . ALA A 1 141 ? -1.998 -8.043 -14.015 1.00 84.69 141 ALA A N 1
ATOM 1100 C CA . ALA A 1 141 ? -2.220 -8.832 -12.806 1.00 84.69 141 ALA A CA 1
ATOM 1101 C C . ALA A 1 141 ? -1.732 -8.102 -11.543 1.00 84.69 141 ALA A C 1
ATOM 1103 O O . ALA A 1 141 ? -2.464 -8.039 -10.557 1.00 84.69 141 ALA A O 1
ATOM 1104 N N . ALA A 1 142 ? -0.539 -7.500 -11.582 1.00 85.12 142 ALA A N 1
ATOM 1105 C CA . ALA A 1 142 ? 0.002 -6.702 -10.484 1.00 85.12 142 ALA A CA 1
ATOM 1106 C C . ALA A 1 142 ? -0.917 -5.528 -10.113 1.00 85.12 142 ALA A C 1
ATOM 1108 O O . ALA A 1 142 ? -1.203 -5.317 -8.933 1.00 85.12 142 ALA A O 1
ATOM 1109 N N . LEU A 1 143 ? -1.424 -4.793 -11.108 1.00 89.75 143 LEU A N 1
ATOM 1110 C CA . LEU A 1 143 ? -2.406 -3.727 -10.898 1.00 89.75 143 LEU A CA 1
ATOM 1111 C C . LEU A 1 143 ? -3.699 -4.257 -10.272 1.00 89.75 143 LEU A C 1
ATOM 1113 O O . LEU A 1 143 ? -4.185 -3.674 -9.304 1.00 89.75 143 LEU A O 1
ATOM 1117 N N . GLY A 1 144 ? -4.227 -5.373 -10.780 1.00 90.38 144 GLY A N 1
ATOM 1118 C CA . GLY A 1 144 ? -5.433 -6.009 -10.246 1.00 90.38 144 GLY A CA 1
ATOM 1119 C C . GLY A 1 144 ? -5.280 -6.433 -8.785 1.00 90.38 144 GLY A C 1
ATOM 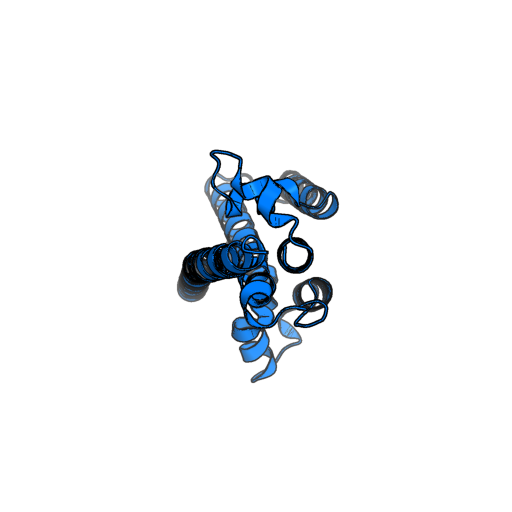1120 O O . GLY A 1 144 ? -6.128 -6.102 -7.957 1.00 90.38 144 GLY A O 1
ATOM 1121 N N . VAL A 1 145 ? -4.172 -7.098 -8.443 1.00 88.62 145 VAL A N 1
ATOM 1122 C CA . VAL A 1 145 ? -3.863 -7.497 -7.058 1.00 88.62 145 VAL A CA 1
ATOM 1123 C C . VAL A 1 145 ? -3.701 -6.272 -6.165 1.00 88.62 145 VAL A C 1
ATOM 1125 O O . VAL A 1 145 ? -4.242 -6.243 -5.062 1.00 88.62 145 VAL A O 1
ATOM 1128 N N . THR A 1 146 ? -3.011 -5.237 -6.645 1.00 91.25 146 THR A N 1
ATOM 1129 C CA . THR A 1 146 ? -2.819 -3.996 -5.885 1.00 91.25 146 THR A CA 1
ATOM 1130 C C . THR A 1 146 ? -4.159 -3.323 -5.603 1.00 91.25 146 THR A C 1
ATOM 1132 O O . THR A 1 146 ? -4.443 -2.994 -4.455 1.00 91.25 146 THR A O 1
ATOM 1135 N N . ALA A 1 147 ? -5.015 -3.169 -6.616 1.00 93.56 147 ALA A N 1
ATOM 1136 C CA . ALA A 1 147 ? -6.348 -2.591 -6.462 1.00 93.56 147 ALA A CA 1
ATOM 1137 C C . ALA A 1 147 ? -7.209 -3.407 -5.485 1.00 93.56 147 ALA A C 1
ATOM 1139 O O . ALA A 1 147 ? -7.836 -2.834 -4.594 1.00 93.56 147 ALA A O 1
ATOM 1140 N N . LEU A 1 148 ? -7.184 -4.739 -5.594 1.00 92.81 148 LEU A N 1
ATOM 1141 C CA . LEU A 1 148 ? -7.893 -5.634 -4.681 1.00 92.81 148 LEU A CA 1
ATOM 1142 C C . LEU A 1 148 ? -7.410 -5.456 -3.240 1.00 92.81 148 LEU A C 1
ATOM 1144 O O . LEU A 1 148 ? -8.237 -5.296 -2.346 1.00 92.81 148 LEU A O 1
ATOM 1148 N N . LEU A 1 149 ? -6.097 -5.438 -3.001 1.00 91.38 149 LEU A N 1
ATOM 1149 C CA . LEU A 1 149 ? -5.532 -5.258 -1.661 1.00 91.38 149 LEU A CA 1
ATOM 1150 C C . LEU A 1 149 ? -5.832 -3.870 -1.093 1.00 91.38 149 LEU A C 1
ATOM 1152 O O . LEU A 1 149 ? -6.190 -3.759 0.078 1.00 91.38 149 LEU A O 1
ATOM 1156 N N . VAL A 1 150 ? -5.726 -2.818 -1.906 1.00 93.88 150 VAL A N 1
ATOM 1157 C CA . VAL A 1 150 ? -6.022 -1.443 -1.484 1.00 93.88 150 VAL A CA 1
ATOM 1158 C C . VAL A 1 150 ? -7.492 -1.313 -1.099 1.00 93.88 150 VAL A C 1
ATOM 1160 O O . VAL A 1 150 ? -7.805 -0.894 0.019 1.00 93.88 150 VAL A O 1
ATOM 1163 N N . CYS A 1 151 ? -8.405 -1.710 -1.985 1.00 95.00 151 CYS A N 1
ATOM 1164 C CA . CYS A 1 151 ? -9.840 -1.632 -1.730 1.00 95.00 151 CYS A CA 1
ATOM 1165 C C . CYS A 1 151 ? -10.258 -2.569 -0.592 1.00 95.00 151 CYS A C 1
ATOM 1167 O O . CYS A 1 151 ? -10.945 -2.139 0.334 1.00 95.00 151 CYS A O 1
ATOM 1169 N N . GLY A 1 152 ? -9.813 -3.825 -0.629 1.00 92.69 152 GLY A N 1
ATOM 1170 C CA . GLY A 1 152 ? -10.137 -4.852 0.357 1.00 92.69 152 GLY A CA 1
ATOM 1171 C C . GLY A 1 152 ? -9.587 -4.529 1.741 1.00 92.69 152 GLY A C 1
ATOM 1172 O O . GLY A 1 152 ? -10.339 -4.551 2.710 1.00 92.69 152 GLY A O 1
ATOM 1173 N N . GLY A 1 153 ? -8.313 -4.146 1.842 1.00 92.00 153 GLY A N 1
ATOM 1174 C CA . GLY A 1 153 ? -7.682 -3.762 3.105 1.00 92.00 153 GLY A CA 1
ATOM 1175 C C . GLY A 1 153 ? -8.308 -2.513 3.715 1.00 92.00 153 GLY A C 1
ATOM 1176 O O . GLY A 1 153 ? -8.586 -2.488 4.914 1.00 92.00 153 GLY A O 1
ATOM 1177 N N . THR A 1 154 ? -8.616 -1.507 2.891 1.00 94.00 154 THR A N 1
ATOM 1178 C CA . THR A 1 154 ? -9.325 -0.301 3.346 1.00 94.00 154 THR A CA 1
ATOM 1179 C C . THR A 1 154 ? -10.733 -0.640 3.837 1.00 94.00 154 THR A C 1
ATOM 1181 O O . THR A 1 154 ? -11.111 -0.254 4.944 1.00 94.00 154 THR A O 1
ATOM 1184 N N . ALA A 1 155 ? -11.508 -1.396 3.055 1.00 92.88 155 ALA A N 1
ATOM 1185 C CA . ALA A 1 155 ? -12.862 -1.798 3.427 1.00 92.88 155 ALA A CA 1
ATOM 1186 C C . ALA A 1 155 ? -12.874 -2.639 4.711 1.00 92.88 155 ALA A C 1
ATOM 1188 O O . ALA A 1 155 ? -13.665 -2.366 5.614 1.00 92.88 155 ALA A O 1
ATOM 1189 N N . LEU A 1 156 ? -11.966 -3.611 4.823 1.00 92.44 156 LEU A N 1
ATOM 1190 C CA . LEU A 1 156 ? -11.822 -4.473 5.993 1.00 92.44 156 LEU A CA 1
ATOM 1191 C C . LEU A 1 156 ? -11.482 -3.662 7.249 1.00 92.44 156 LEU A C 1
ATOM 1193 O O . LEU A 1 156 ? -12.094 -3.881 8.296 1.00 92.44 156 LEU A O 1
ATOM 1197 N N . PHE A 1 157 ? -10.559 -2.702 7.133 1.00 92.81 157 PHE A N 1
ATOM 1198 C CA . PHE A 1 157 ? -10.187 -1.812 8.229 1.00 92.81 157 PHE A CA 1
ATOM 1199 C C . PHE A 1 157 ? -11.377 -0.972 8.702 1.00 92.81 157 PHE A C 1
ATOM 1201 O O . PHE A 1 157 ? -11.701 -0.983 9.887 1.00 92.81 157 PHE A O 1
ATOM 1208 N N . TYR A 1 158 ? -12.073 -0.278 7.795 1.00 92.56 158 TYR A N 1
ATOM 1209 C CA . TYR A 1 158 ? -13.209 0.570 8.175 1.00 92.56 158 TYR A CA 1
ATOM 1210 C C . TYR A 1 158 ? -14.422 -0.236 8.656 1.00 92.56 158 TYR A C 1
ATOM 1212 O O . TYR A 1 158 ? -15.162 0.232 9.523 1.00 92.56 158 TYR A O 1
ATOM 1220 N N . HIS A 1 159 ? -14.627 -1.452 8.144 1.00 92.12 159 HIS A N 1
ATOM 1221 C CA . HIS A 1 159 ? -15.648 -2.356 8.669 1.00 92.12 159 HIS A CA 1
ATOM 1222 C C . HIS A 1 159 ? -15.302 -2.814 10.093 1.00 92.12 159 HIS A C 1
ATOM 1224 O O . HIS A 1 159 ? -16.149 -2.747 10.985 1.00 92.12 159 HIS A O 1
ATOM 1230 N N . GLY A 1 160 ? -14.045 -3.199 10.331 1.00 89.19 160 GLY A N 1
ATOM 1231 C CA . GLY A 1 160 ? -13.551 -3.538 11.665 1.00 89.19 160 GLY A CA 1
ATOM 1232 C C . GLY A 1 160 ? -13.627 -2.358 12.639 1.00 89.19 160 GLY A C 1
ATOM 1233 O O . GLY A 1 160 ? -14.036 -2.527 13.787 1.00 89.19 160 GLY A O 1
ATOM 1234 N N . LEU A 1 161 ? -13.357 -1.141 12.160 1.00 90.19 161 LEU A N 1
ATOM 1235 C CA . LEU A 1 161 ? -13.428 0.081 12.958 1.00 90.19 161 LEU A CA 1
ATOM 1236 C C . LEU A 1 161 ? -14.843 0.366 13.485 1.00 90.19 161 LEU A C 1
ATOM 1238 O O . LEU A 1 161 ? -15.003 0.748 14.644 1.00 90.19 161 LEU A O 1
ATOM 1242 N N . LYS A 1 162 ? -15.884 0.138 12.669 1.00 87.19 162 LYS A N 1
ATOM 1243 C CA . LYS A 1 162 ? -17.286 0.275 13.111 1.00 87.19 162 LYS A CA 1
ATOM 1244 C C . LYS A 1 162 ? -17.614 -0.683 14.258 1.00 87.19 162 LYS A C 1
ATOM 1246 O O . LYS A 1 162 ? -18.283 -0.296 15.215 1.00 87.19 162 LYS A O 1
ATOM 1251 N N . ARG A 1 163 ? -17.115 -1.921 14.184 1.00 82.88 163 ARG A N 1
ATOM 1252 C CA . ARG A 1 163 ? -17.283 -2.930 15.240 1.00 82.88 163 ARG A CA 1
ATOM 1253 C C . ARG A 1 163 ? -16.552 -2.532 16.521 1.00 82.88 163 ARG A C 1
ATOM 1255 O O . ARG A 1 163 ? -17.121 -2.649 17.603 1.00 82.88 163 ARG A O 1
ATOM 1262 N N . TYR A 1 164 ? -15.328 -2.034 16.389 1.00 83.00 164 TYR A N 1
ATOM 1263 C CA . TYR A 1 164 ? -14.520 -1.555 17.507 1.00 83.00 164 TYR A CA 1
ATOM 1264 C C . TYR A 1 164 ? -15.212 -0.409 18.269 1.00 83.00 164 TYR A C 1
ATOM 1266 O O . TYR A 1 164 ? -15.373 -0.492 19.487 1.00 83.00 164 TYR A O 1
ATOM 1274 N N . GLY A 1 165 ? -15.739 0.595 17.555 1.00 70.88 165 GLY A N 1
ATOM 1275 C CA . GLY A 1 165 ? -16.496 1.694 18.170 1.00 70.88 165 GLY A CA 1
ATOM 1276 C C . GLY A 1 165 ? -17.767 1.234 18.900 1.00 70.88 165 GLY A C 1
ATOM 1277 O O . GLY A 1 165 ? -18.065 1.717 19.990 1.00 70.88 165 GLY A O 1
ATOM 1278 N N . SER A 1 166 ? -18.483 0.246 18.352 1.00 61.72 166 SER A N 1
ATOM 1279 C CA . SER A 1 166 ? -19.676 -0.329 18.995 1.00 61.72 166 SER A CA 1
ATOM 1280 C C . SER A 1 166 ? -19.360 -1.130 20.264 1.00 61.72 166 SER A C 1
ATOM 1282 O O . SER A 1 166 ? -20.187 -1.159 21.175 1.00 61.72 166 SER A O 1
ATOM 1284 N N . GLY A 1 167 ? -18.204 -1.799 20.327 1.00 60.28 167 GLY A N 1
ATOM 1285 C CA . GLY A 1 167 ? -17.774 -2.559 21.504 1.00 60.28 167 GLY A CA 1
ATOM 1286 C C . GLY A 1 167 ? -17.375 -1.654 22.671 1.00 60.28 167 GLY A C 1
ATOM 1287 O O . GLY A 1 167 ? -17.771 -1.909 23.808 1.00 60.28 167 GLY A O 1
ATOM 1288 N N . ASN A 1 168 ? -16.674 -0.554 22.384 1.00 54.84 168 ASN A N 1
ATOM 1289 C CA . ASN A 1 168 ? -16.223 0.400 23.404 1.00 54.84 168 ASN A CA 1
ATOM 1290 C C . ASN A 1 168 ? -17.397 1.190 24.024 1.00 54.84 168 ASN A C 1
ATOM 1292 O O . ASN A 1 168 ? -17.435 1.424 25.230 1.00 54.84 168 ASN A O 1
ATOM 1296 N N . MET A 1 169 ? -18.431 1.501 23.227 1.00 50.06 169 MET A N 1
ATOM 1297 C CA . MET A 1 169 ? -19.675 2.132 23.701 1.00 50.06 169 MET A CA 1
ATOM 1298 C C . MET A 1 169 ? -20.449 1.283 24.727 1.00 50.06 169 MET A C 1
ATOM 1300 O O . MET A 1 169 ? -21.166 1.835 25.562 1.00 50.06 169 MET A O 1
ATOM 1304 N N . MET A 1 170 ? -20.317 -0.049 24.692 1.00 50.47 170 MET A N 1
ATOM 1305 C CA . MET A 1 170 ? -20.934 -0.929 25.694 1.00 50.47 170 MET A CA 1
ATOM 1306 C C . MET A 1 170 ? -20.147 -0.979 27.014 1.00 50.47 170 MET A C 1
ATOM 1308 O O . MET A 1 170 ? -20.742 -1.259 28.054 1.00 50.47 170 MET A O 1
ATOM 1312 N N . GLY A 1 171 ? -18.846 -0.665 27.001 1.00 47.84 171 GLY A N 1
ATOM 1313 C CA . GLY A 1 171 ? -18.000 -0.602 28.199 1.00 47.84 171 GLY A CA 1
ATOM 1314 C C . GLY A 1 171 ? -18.211 0.653 29.055 1.00 47.84 171 GLY A C 1
ATOM 1315 O O . GLY A 1 171 ? -17.992 0.608 30.259 1.00 47.84 171 GLY A O 1
ATOM 1316 N N . MET A 1 172 ? -18.701 1.748 28.464 1.00 44.47 172 MET A N 1
ATOM 1317 C CA . MET A 1 172 ? -18.924 3.035 29.149 1.00 44.47 172 MET A CA 1
ATOM 1318 C C . MET A 1 172 ? -20.250 3.126 29.938 1.00 44.47 172 MET A C 1
ATOM 1320 O O . MET A 1 172 ? -20.570 4.188 30.465 1.00 44.47 172 MET A O 1
ATOM 1324 N N . ARG A 1 173 ? -21.054 2.051 30.015 1.00 43.50 173 ARG A N 1
ATOM 1325 C CA . ARG A 1 173 ? -22.340 2.005 30.757 1.00 43.50 173 ARG A CA 1
ATOM 1326 C C . ARG A 1 173 ? -22.236 1.320 32.130 1.00 43.50 173 ARG A C 1
ATOM 1328 O O . ARG A 1 173 ? -23.154 0.588 32.507 1.00 43.50 173 ARG A O 1
ATOM 1335 N N . LYS A 1 174 ? -21.152 1.524 32.877 1.00 38.25 174 LYS A N 1
ATOM 1336 C CA . LYS A 1 174 ? -21.064 1.095 34.281 1.00 38.25 174 LYS A CA 1
ATOM 1337 C C . LYS A 1 174 ? -20.570 2.217 35.170 1.00 38.25 174 LYS A C 1
ATOM 1339 O O . LYS A 1 174 ? -19.619 2.901 34.744 1.00 38.25 174 LYS A O 1
#

pLDDT: mean 80.08, std 11.97, range [38.25, 95.0]

Foldseek 3Di:
DLVCLLVVVLVVLVVDPDDSLVVVCVVPDDPVNVVVVVVLVVCCVVPFDPDPLRVVLQVVLVVLLVLLLSLVVLQQSLCCLPPPDSVPVDDSVNLVVLLVDDLVVDDDPRNVCCVPVSVSCSNNVSNVPSNPDDDPVSVVSSVVSSVCSVVVSVVSNVVSVVSSVVVVVVVPPD

Secondary structure (DSSP, 8-state):
-HHHHHTTTTHHHHTSSS-HHHHHHHHT--HHHHHHHHHHHHHHHHHS--SHHHHHHHHHHHHHHHHHHHHHHHHHHHTHHHHS--TTSS-HHHHHHHHHS-GGG--THHHHHHHHTS-HHHHHHHHHHHHH---HHHHHHHHHHHHHHHHHHHHHHHHHHHHHHHHHHHHT--